Protein AF-A0A5J4NEW9-F1 (afdb_monomer_lite)

Foldseek 3Di:
DDPPPPDQDCKAPWDWDPDDPFKIKIFIHGSDQQQWDFDDDPNHTQDIGHRNDGIDMGGDPD

Sequence (62 aa):
MVVGRGMTATPGRLRATQVGTKSAKLSWMPGNSNYSHRVYLNQYELQRCPPRVYKVLLTGKF

Structure (mmCIF, N/CA/C/O backbone):
data_AF-A0A5J4NEW9-F1
#
_entry.id   AF-A0A5J4NEW9-F1
#
loop_
_atom_site.group_PDB
_atom_site.id
_atom_site.type_symbol
_atom_site.label_atom_id
_atom_site.label_alt_id
_atom_site.label_comp_id
_atom_site.label_asym_id
_atom_site.label_entity_id
_atom_site.label_seq_id
_atom_site.pdbx_PDB_ins_code
_atom_site.Cartn_x
_atom_site.Cartn_y
_atom_site.Cartn_z
_atom_site.occupancy
_atom_site.B_iso_or_equiv
_atom_site.auth_seq_id
_atom_site.auth_comp_id
_atom_site.auth_asym_id
_atom_site.auth_atom_id
_atom_site.pdbx_PDB_model_num
ATOM 1 N N . MET A 1 1 ? 15.880 1.155 -31.328 1.00 38.62 1 MET A N 1
ATOM 2 C CA . MET A 1 1 ? 14.940 2.106 -30.695 1.00 38.62 1 MET A CA 1
ATOM 3 C C . MET A 1 1 ? 13.966 1.296 -29.848 1.00 38.62 1 MET A C 1
ATOM 5 O O . MET A 1 1 ? 13.153 0.582 -30.411 1.00 38.62 1 MET A O 1
ATOM 9 N N . VAL A 1 2 ? 14.125 1.284 -28.520 1.00 45.47 2 VAL A N 1
ATOM 10 C CA . VAL A 1 2 ? 13.222 0.538 -27.621 1.00 45.47 2 VAL A CA 1
ATOM 11 C C . VAL A 1 2 ? 12.073 1.467 -27.253 1.00 45.47 2 VAL A C 1
ATOM 13 O O . VAL A 1 2 ? 12.275 2.446 -26.536 1.00 45.47 2 VAL A O 1
ATOM 16 N N . VAL A 1 3 ? 10.882 1.184 -27.771 1.00 47.69 3 VAL A N 1
ATOM 17 C CA . VAL A 1 3 ? 9.647 1.842 -27.337 1.00 47.69 3 VAL A CA 1
ATOM 18 C C . VAL A 1 3 ? 9.430 1.475 -25.860 1.00 47.69 3 VAL A C 1
ATOM 20 O O . VAL A 1 3 ? 9.432 0.296 -25.523 1.00 47.69 3 VAL A O 1
ATOM 23 N N . GLY A 1 4 ? 9.318 2.467 -24.966 1.00 56.09 4 GLY A N 1
ATOM 24 C CA . GLY A 1 4 ? 8.993 2.249 -23.544 1.00 56.09 4 GLY A CA 1
ATOM 25 C C . GLY A 1 4 ? 10.098 2.526 -22.510 1.00 56.09 4 GLY A C 1
ATOM 26 O O . GLY A 1 4 ? 9.851 2.369 -21.314 1.00 56.09 4 G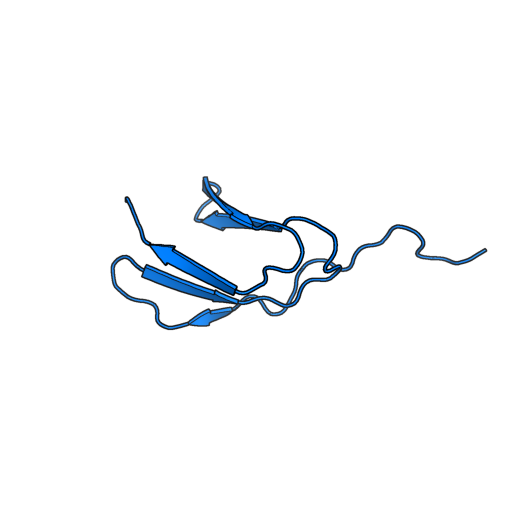LY A O 1
ATOM 27 N N . ARG A 1 5 ? 11.299 2.983 -22.902 1.00 45.56 5 ARG A N 1
ATOM 28 C CA . ARG A 1 5 ? 12.320 3.465 -21.942 1.00 45.56 5 ARG A CA 1
ATOM 29 C C . ARG A 1 5 ? 11.782 4.691 -21.182 1.00 45.56 5 ARG A C 1
ATOM 31 O O . ARG A 1 5 ? 11.778 5.791 -21.718 1.00 45.56 5 ARG A O 1
ATOM 38 N N . GLY A 1 6 ? 11.316 4.487 -19.950 1.00 54.59 6 GLY A N 1
ATOM 39 C CA . GLY A 1 6 ? 10.795 5.543 -19.069 1.00 54.59 6 GLY A CA 1
ATOM 40 C C . GLY A 1 6 ? 9.320 5.400 -18.683 1.00 54.59 6 GLY A C 1
ATOM 41 O O . GLY A 1 6 ? 8.867 6.115 -17.794 1.00 54.59 6 GLY A O 1
ATOM 42 N N . MET A 1 7 ? 8.579 4.460 -19.279 1.00 54.50 7 MET A N 1
ATOM 43 C CA . MET A 1 7 ? 7.232 4.132 -18.808 1.00 54.50 7 MET A 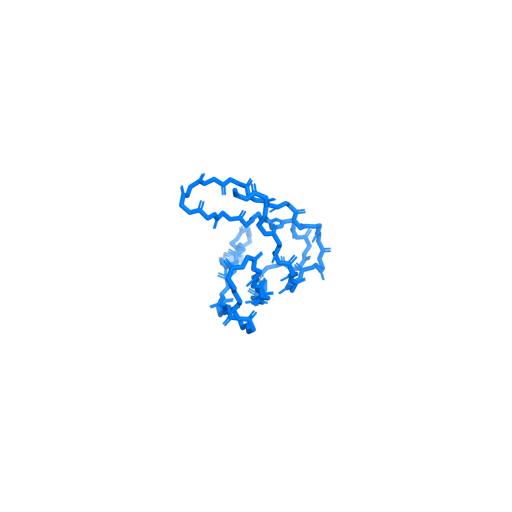CA 1
ATOM 44 C C . MET A 1 7 ? 7.337 3.205 -17.599 1.00 54.50 7 MET A C 1
ATOM 46 O O . MET A 1 7 ? 7.529 1.997 -17.727 1.00 54.50 7 MET A O 1
ATOM 50 N N . THR A 1 8 ? 7.233 3.768 -16.401 1.00 61.78 8 THR A N 1
ATOM 51 C CA . THR A 1 8 ? 6.923 2.967 -15.223 1.00 61.78 8 THR A CA 1
ATOM 52 C C . THR A 1 8 ? 5.468 2.556 -15.272 1.00 61.78 8 THR A C 1
ATOM 54 O O . THR A 1 8 ? 4.582 3.400 -15.387 1.00 61.78 8 THR A O 1
ATOM 57 N N . ALA A 1 9 ? 5.208 1.255 -15.146 1.00 70.75 9 ALA A N 1
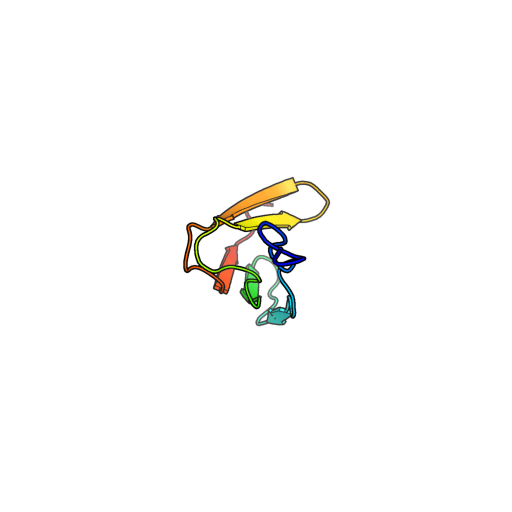ATOM 58 C CA . ALA A 1 9 ? 3.852 0.802 -14.895 1.00 70.75 9 ALA A CA 1
ATOM 59 C C . ALA A 1 9 ? 3.307 1.530 -13.653 1.00 70.75 9 ALA A C 1
ATOM 61 O O . ALA A 1 9 ? 4.020 1.766 -12.670 1.00 70.75 9 ALA A O 1
ATOM 62 N N . THR A 1 10 ? 2.048 1.938 -13.707 1.00 78.38 10 THR A N 1
ATOM 63 C CA . THR A 1 10 ? 1.376 2.514 -12.545 1.00 78.38 10 THR A CA 1
ATOM 64 C C . THR A 1 10 ? 1.240 1.422 -11.474 1.00 78.38 10 THR A C 1
ATOM 66 O O . THR A 1 10 ? 1.031 0.257 -11.827 1.00 78.38 10 THR A O 1
ATOM 69 N N . PRO A 1 11 ? 1.375 1.738 -10.172 1.00 87.00 11 PRO A N 1
ATOM 70 C CA . PRO A 1 11 ? 1.094 0.773 -9.114 1.00 87.00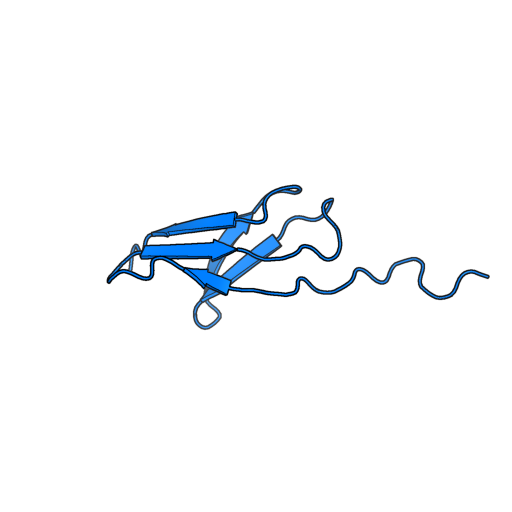 11 PRO A CA 1
ATOM 71 C C . PRO A 1 11 ? -0.301 0.163 -9.292 1.00 87.00 11 PRO A C 1
ATOM 73 O O . PRO A 1 11 ? -1.272 0.878 -9.528 1.00 87.00 11 PRO A O 1
ATOM 76 N N . GLY A 1 12 ? -0.394 -1.160 -9.191 1.00 90.38 12 GLY A N 1
ATOM 77 C CA . GLY A 1 12 ? -1.615 -1.917 -9.459 1.00 90.38 12 GLY A CA 1
ATOM 78 C C . GLY A 1 12 ? -2.027 -2.801 -8.288 1.00 90.38 12 GLY A C 1
ATOM 79 O O . GLY A 1 12 ? -1.329 -2.893 -7.278 1.00 90.38 12 GLY A O 1
ATOM 80 N N . ARG A 1 13 ? -3.172 -3.483 -8.429 1.00 93.00 13 ARG A N 1
ATOM 81 C CA . ARG A 1 13 ? -3.714 -4.423 -7.422 1.00 93.00 13 ARG A CA 1
ATOM 82 C C . ARG A 1 13 ? -3.755 -3.833 -6.002 1.00 93.00 13 ARG A C 1
ATOM 84 O O . ARG A 1 13 ? -3.473 -4.535 -5.031 1.00 93.00 13 ARG A O 1
ATOM 91 N N . LEU A 1 14 ? -4.074 -2.542 -5.888 1.00 93.31 14 LEU A N 1
ATOM 92 C CA . LEU A 1 14 ? -4.238 -1.886 -4.596 1.00 93.31 14 LEU A CA 1
ATOM 93 C C . LEU A 1 14 ? -5.386 -2.558 -3.840 1.00 93.31 14 LEU A C 1
ATOM 95 O O . LEU A 1 14 ? -6.498 -2.667 -4.353 1.00 93.31 14 LEU A O 1
ATOM 99 N N . ARG A 1 15 ? -5.109 -3.024 -2.625 1.00 96.06 15 ARG A N 1
ATOM 100 C CA . ARG A 1 15 ? -6.080 -3.718 -1.782 1.00 96.06 15 ARG A CA 1
ATOM 101 C C . ARG A 1 15 ? -5.951 -3.257 -0.342 1.00 96.06 15 ARG A C 1
ATOM 103 O O . ARG A 1 15 ? -4.850 -3.269 0.210 1.00 96.06 15 ARG A O 1
ATOM 110 N N . ALA A 1 16 ? -7.084 -2.924 0.265 1.00 94.94 16 ALA A N 1
ATOM 111 C CA . ALA A 1 16 ? -7.212 -2.748 1.703 1.00 94.94 16 ALA A CA 1
ATO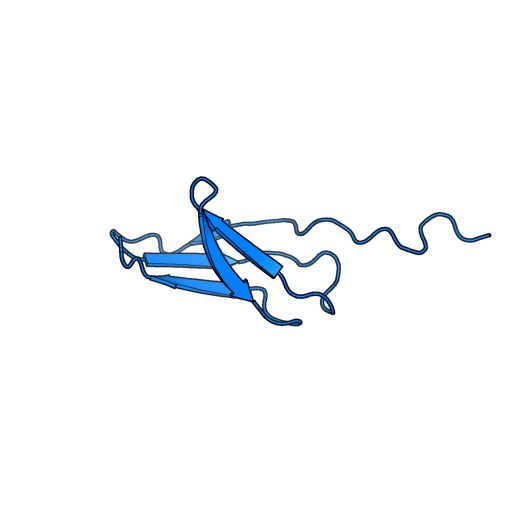M 112 C C . ALA A 1 16 ? -7.680 -4.063 2.343 1.00 94.94 16 ALA A C 1
ATOM 114 O O . ALA A 1 16 ? -8.534 -4.769 1.812 1.00 94.94 16 ALA A O 1
ATOM 115 N N . THR A 1 17 ? -7.085 -4.414 3.474 1.00 95.94 17 THR A N 1
ATOM 116 C CA . THR A 1 17 ? -7.395 -5.606 4.271 1.00 95.94 17 THR A CA 1
ATOM 117 C C . THR A 1 17 ? -7.363 -5.233 5.744 1.00 95.94 17 THR A C 1
ATOM 119 O O . THR A 1 17 ? -6.746 -4.229 6.094 1.00 95.94 17 THR A O 1
ATOM 122 N N . GLN A 1 18 ? -7.996 -6.036 6.606 1.00 93.31 18 GLN A N 1
ATOM 123 C CA . GLN A 1 18 ? -8.050 -5.766 8.052 1.00 93.31 18 GLN A CA 1
ATOM 124 C C . GLN A 1 18 ? -8.507 -4.325 8.336 1.00 93.31 18 GLN A C 1
ATOM 126 O O . GLN A 1 18 ? -7.835 -3.571 9.035 1.00 93.31 18 GLN A O 1
ATOM 131 N N . VAL A 1 19 ? -9.606 -3.922 7.694 1.00 92.62 19 VAL A N 1
ATOM 132 C CA . VAL A 1 19 ? -10.175 -2.584 7.853 1.00 92.62 19 VAL A CA 1
ATOM 133 C C . VAL A 1 19 ? -10.906 -2.550 9.191 1.00 92.62 19 VAL A C 1
ATOM 135 O O . VAL A 1 19 ? -11.930 -3.207 9.357 1.00 92.62 19 VAL A O 1
ATOM 138 N N . GLY A 1 20 ? -10.335 -1.833 10.152 1.00 90.62 20 GLY A N 1
ATOM 139 C CA . GLY A 1 20 ? -10.954 -1.506 11.430 1.00 90.62 20 GLY A CA 1
ATOM 140 C C . GLY A 1 20 ? -11.463 -0.065 11.453 1.00 90.62 20 GLY A C 1
ATOM 141 O O . GLY A 1 20 ? -11.345 0.676 10.480 1.00 90.62 20 GLY A O 1
ATOM 142 N N . THR A 1 21 ? -11.984 0.366 12.602 1.00 89.00 21 THR A N 1
ATOM 143 C CA . THR A 1 21 ? -12.583 1.703 12.774 1.00 89.00 21 THR A CA 1
ATOM 144 C C . THR A 1 21 ? -11.585 2.847 12.574 1.00 89.00 21 THR A C 1
ATOM 146 O O . THR A 1 21 ? -11.954 3.923 12.118 1.00 89.00 21 THR A O 1
ATOM 149 N N . LYS A 1 22 ? -10.311 2.628 12.927 1.00 90.25 22 LYS A N 1
ATOM 150 C CA . LYS A 1 22 ? -9.228 3.623 12.818 1.00 90.25 22 LYS A CA 1
ATOM 151 C C . LYS A 1 22 ? -7.953 3.050 12.203 1.00 90.25 22 LYS A C 1
ATOM 153 O O . LYS A 1 22 ? -6.877 3.610 12.383 1.00 90.25 22 LYS A O 1
ATOM 158 N N . SER A 1 23 ? -8.027 1.918 11.516 1.00 92.06 23 SER A N 1
ATOM 159 C CA . SER A 1 23 ? -6.844 1.313 10.909 1.00 92.06 23 SER A CA 1
ATOM 160 C C . SER A 1 23 ? -7.196 0.496 9.681 1.00 92.06 23 SER A C 1
ATOM 162 O O . SER A 1 23 ? -8.303 -0.017 9.552 1.00 92.06 23 SER A O 1
ATOM 164 N N . ALA A 1 24 ? -6.249 0.383 8.758 1.00 94.38 24 ALA A N 1
ATOM 165 C CA . ALA A 1 24 ? -6.383 -0.482 7.598 1.00 94.38 24 ALA A CA 1
ATOM 166 C C . ALA A 1 24 ? -5.005 -0.910 7.106 1.00 94.38 24 ALA A C 1
ATOM 168 O O . ALA A 1 24 ? -4.062 -0.117 7.074 1.00 94.38 24 ALA A O 1
ATOM 169 N N . LYS A 1 25 ? -4.882 -2.160 6.667 1.00 95.31 25 LYS A N 1
ATOM 170 C CA . LYS A 1 25 ? -3.670 -2.658 6.022 1.00 95.31 25 LYS A CA 1
ATOM 171 C C . LYS A 1 25 ? -3.804 -2.534 4.513 1.00 95.31 25 LYS A C 1
ATOM 173 O O . LYS A 1 25 ? -4.623 -3.220 3.902 1.00 95.31 25 LYS A O 1
ATOM 178 N N . LEU A 1 26 ? -2.964 -1.708 3.909 1.00 95.44 26 LEU A N 1
ATOM 179 C CA . LEU A 1 26 ? -2.875 -1.553 2.463 1.00 95.44 26 LEU A CA 1
ATOM 180 C C . LEU A 1 26 ? -1.750 -2.397 1.885 1.00 95.44 26 LEU A C 1
ATOM 182 O O . LEU A 1 26 ? -0.686 -2.549 2.485 1.00 95.44 26 LEU A O 1
ATOM 186 N N . SER A 1 27 ? -1.997 -2.934 0.697 1.00 95.88 27 SER A N 1
ATOM 187 C CA . SER A 1 27 ? -1.014 -3.640 -0.116 1.00 95.88 27 SER A CA 1
ATOM 188 C C . SER A 1 27 ? -1.210 -3.322 -1.590 1.00 95.88 27 SER A C 1
ATOM 190 O O . SER A 1 27 ? -2.354 -3.217 -2.028 1.00 95.88 27 SER A O 1
ATOM 192 N N . TRP A 1 28 ? -0.126 -3.216 -2.349 1.00 94.75 28 TRP A N 1
ATOM 193 C CA . TRP A 1 28 ? -0.162 -3.011 -3.798 1.00 94.75 28 TRP A CA 1
ATOM 194 C C . TRP A 1 28 ? 0.973 -3.760 -4.495 1.00 94.75 28 TRP A C 1
ATOM 196 O O . TRP A 1 28 ? 1.913 -4.243 -3.863 1.00 94.75 28 TRP A O 1
ATOM 206 N N . MET A 1 29 ? 0.875 -3.857 -5.817 1.00 93.44 29 MET A N 1
ATOM 207 C CA . MET A 1 29 ? 1.954 -4.285 -6.696 1.00 93.44 29 MET A CA 1
ATOM 208 C C . MET A 1 29 ? 2.636 -3.030 -7.263 1.00 93.44 29 MET A C 1
ATOM 210 O O . MET A 1 29 ? 1.969 -2.243 -7.939 1.00 93.44 29 MET A O 1
ATOM 214 N N . PRO A 1 30 ? 3.932 -2.795 -6.993 1.00 89.12 30 PRO A N 1
ATOM 215 C CA . PRO A 1 30 ? 4.649 -1.671 -7.585 1.00 89.12 30 PRO A CA 1
ATOM 216 C C . PRO A 1 30 ? 4.797 -1.899 -9.089 1.00 89.12 30 PRO A C 1
ATOM 218 O O . PRO A 1 30 ? 5.075 -3.017 -9.521 1.00 89.12 30 PRO A O 1
ATOM 221 N N . GLY A 1 31 ? 4.682 -0.847 -9.893 1.00 85.81 31 GLY A N 1
ATOM 222 C CA . GLY A 1 31 ? 5.100 -0.957 -11.290 1.00 85.81 31 GLY A CA 1
ATOM 223 C C . GLY A 1 31 ? 6.611 -0.819 -11.473 1.00 85.81 31 GLY A C 1
ATOM 224 O O . GLY A 1 31 ? 7.175 -1.386 -12.402 1.00 85.81 31 GLY A O 1
ATOM 225 N N . ASN A 1 32 ? 7.291 -0.136 -10.545 1.00 86.19 32 ASN A N 1
ATOM 226 C CA . ASN A 1 32 ? 8.740 -0.208 -10.384 1.00 86.19 32 ASN A CA 1
ATOM 227 C C . ASN A 1 32 ? 9.112 -0.050 -8.902 1.00 86.19 32 ASN A C 1
ATOM 229 O O . ASN A 1 32 ? 8.784 0.936 -8.242 1.00 86.19 32 ASN A O 1
ATOM 233 N N . SER A 1 33 ? 9.806 -1.062 -8.390 1.00 85.94 33 SER A N 1
ATOM 234 C CA . SER A 1 33 ? 10.222 -1.211 -6.995 1.00 85.94 33 SER A CA 1
ATOM 235 C C . SER A 1 33 ? 11.198 -0.150 -6.494 1.00 85.94 33 SER A C 1
ATOM 237 O O . SER A 1 33 ? 11.342 0.023 -5.282 1.00 85.94 33 SER A O 1
ATOM 239 N N . ASN A 1 34 ? 11.892 0.526 -7.411 1.00 88.88 34 ASN A N 1
ATOM 240 C CA . ASN A 1 34 ? 12.942 1.492 -7.098 1.00 88.88 34 ASN A CA 1
ATOM 241 C C . ASN A 1 34 ? 12.398 2.897 -6.807 1.00 88.88 34 ASN A C 1
ATOM 243 O O . ASN A 1 34 ? 13.155 3.751 -6.354 1.00 88.88 34 ASN A O 1
ATOM 247 N N . TYR A 1 35 ? 11.101 3.141 -7.020 1.00 87.56 35 TYR A N 1
ATOM 248 C CA . TYR A 1 35 ? 10.474 4.423 -6.702 1.00 87.56 35 TYR A CA 1
ATOM 249 C C . TYR A 1 35 ? 9.769 4.408 -5.346 1.00 87.56 35 TYR A C 1
ATOM 251 O O . TYR A 1 35 ? 9.210 3.401 -4.907 1.00 87.56 35 TYR A O 1
ATOM 259 N N . SER A 1 36 ? 9.774 5.569 -4.687 1.00 90.25 36 SER A N 1
ATOM 260 C CA . SER A 1 36 ? 8.929 5.816 -3.520 1.00 90.25 36 SER A CA 1
ATOM 261 C C . SER A 1 36 ? 7.465 5.924 -3.936 1.00 90.25 36 SER A C 1
ATOM 263 O O . SER A 1 36 ? 7.167 6.492 -4.986 1.00 90.25 36 SER A O 1
ATOM 265 N N . HIS A 1 37 ? 6.563 5.461 -3.082 1.00 91.62 37 HIS A N 1
ATOM 266 C CA . HIS A 1 37 ? 5.121 5.527 -3.306 1.00 91.62 37 HIS A CA 1
ATOM 267 C C . HIS A 1 37 ? 4.485 6.474 -2.286 1.00 91.62 37 HIS A C 1
ATOM 269 O O . HIS A 1 37 ? 4.996 6.625 -1.178 1.00 91.62 37 HIS A O 1
ATOM 275 N N . ARG A 1 38 ? 3.379 7.124 -2.645 1.00 93.19 38 ARG A N 1
ATOM 276 C CA . ARG A 1 38 ? 2.605 7.978 -1.735 1.00 93.19 38 ARG A CA 1
ATOM 277 C C . ARG A 1 38 ? 1.190 7.435 -1.624 1.00 93.19 38 ARG A C 1
ATOM 279 O O . ARG A 1 38 ? 0.607 7.037 -2.631 1.00 93.19 38 ARG A O 1
ATOM 286 N N . VAL A 1 39 ? 0.669 7.395 -0.405 1.00 92.12 39 VAL A N 1
ATOM 287 C CA . VAL A 1 39 ? -0.676 6.907 -0.102 1.00 92.12 39 VAL A CA 1
ATOM 288 C C . VAL A 1 39 ? -1.555 8.099 0.243 1.00 92.12 39 VAL A C 1
ATOM 290 O O . VAL A 1 39 ? -1.248 8.849 1.169 1.00 92.12 39 VAL A O 1
ATOM 293 N N . TYR A 1 40 ? -2.648 8.243 -0.500 1.00 91.69 40 TYR A N 1
ATOM 294 C CA . TYR A 1 40 ? -3.632 9.303 -0.321 1.00 91.69 40 TYR A CA 1
ATOM 295 C C . TYR A 1 40 ? -4.963 8.717 0.153 1.00 91.69 40 TYR A C 1
ATOM 297 O O . TYR A 1 40 ? -5.384 7.663 -0.328 1.00 91.69 40 TYR A O 1
ATOM 305 N N . LEU A 1 41 ? -5.639 9.422 1.057 1.00 89.44 41 LEU A N 1
ATOM 306 C CA . LEU A 1 41 ? -7.022 9.161 1.453 1.00 89.44 41 LEU A CA 1
ATOM 307 C C . LEU A 1 41 ? -7.814 10.450 1.259 1.00 89.44 41 LEU A C 1
ATOM 309 O O . LEU A 1 41 ? -7.471 11.464 1.855 1.00 89.44 41 LEU A O 1
ATOM 313 N N . ASN A 1 42 ? -8.849 10.426 0.417 1.00 90.25 42 ASN A N 1
ATOM 314 C CA . ASN A 1 42 ? -9.653 11.614 0.097 1.00 90.25 42 ASN A CA 1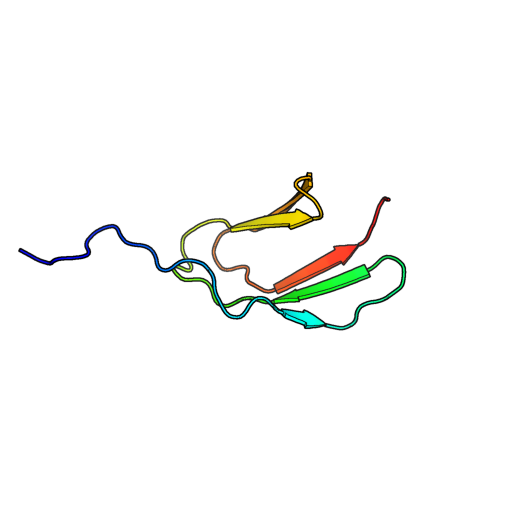
ATOM 315 C C . ASN A 1 42 ? -8.795 12.838 -0.285 1.00 90.25 42 ASN A C 1
ATOM 317 O O . ASN A 1 42 ? -9.030 13.937 0.200 1.00 90.25 42 ASN A O 1
ATOM 321 N N . GLN A 1 43 ? -7.781 12.638 -1.136 1.00 91.94 43 GLN A N 1
ATOM 322 C CA . GLN A 1 43 ? -6.801 13.659 -1.556 1.00 91.94 43 GLN A CA 1
ATOM 323 C C . GLN A 1 43 ? -5.810 14.129 -0.473 1.00 91.94 43 GLN A C 1
ATOM 325 O O . GLN A 1 43 ? -4.899 14.893 -0.781 1.00 91.94 43 GLN A O 1
ATOM 330 N N . TYR A 1 44 ? -5.907 13.640 0.766 1.00 91.00 44 TYR A N 1
ATOM 331 C CA . TYR A 1 44 ? -4.938 13.937 1.819 1.00 91.00 44 TYR A CA 1
ATOM 332 C C . TYR A 1 44 ? -3.793 12.917 1.824 1.00 91.00 44 TYR A C 1
ATOM 334 O O . TYR A 1 44 ? -4.033 11.707 1.849 1.00 91.00 44 TYR A O 1
ATOM 342 N N . GLU A 1 45 ? -2.543 13.390 1.793 1.00 91.69 45 GLU A N 1
ATOM 343 C CA . GLU A 1 45 ? -1.361 12.523 1.859 1.00 91.69 45 GLU A CA 1
ATOM 344 C C . GLU A 1 45 ? -1.207 11.961 3.274 1.00 91.69 45 GLU A C 1
ATOM 346 O O . GLU A 1 45 ? -0.916 12.694 4.215 1.00 91.69 45 GLU A O 1
ATOM 351 N N . LEU A 1 46 ? -1.388 10.650 3.431 1.00 90.75 46 LEU A N 1
ATOM 352 C CA . LEU A 1 46 ? -1.245 9.991 4.730 1.00 90.75 46 LEU A CA 1
ATOM 353 C C . LEU A 1 46 ? 0.183 9.531 4.989 1.00 90.75 46 LEU A C 1
ATOM 355 O O . LEU A 1 46 ? 0.663 9.591 6.120 1.00 90.75 46 LEU A O 1
ATOM 359 N N . GLN A 1 47 ? 0.849 9.003 3.960 1.00 90.38 47 GLN A N 1
ATOM 360 C CA . GLN A 1 47 ? 2.160 8.395 4.136 1.00 90.38 47 GLN A CA 1
ATOM 361 C C . GLN A 1 47 ? 2.962 8.334 2.840 1.00 90.38 47 GLN A C 1
ATOM 363 O O . GLN A 1 47 ? 2.446 7.984 1.775 1.00 90.38 47 GLN A O 1
ATOM 368 N N . ARG A 1 48 ? 4.270 8.573 2.970 1.00 93.62 48 ARG A N 1
ATOM 369 C CA . ARG A 1 48 ? 5.263 8.321 1.928 1.00 93.62 48 ARG A CA 1
ATOM 370 C C . ARG A 1 48 ? 6.038 7.044 2.242 1.00 93.62 48 ARG A C 1
ATOM 372 O O . ARG A 1 48 ? 6.706 6.940 3.267 1.00 93.62 48 ARG A O 1
ATOM 379 N N . CYS A 1 49 ? 5.951 6.071 1.347 1.00 93.06 49 CYS A N 1
ATOM 380 C CA . CYS A 1 49 ? 6.627 4.787 1.448 1.00 93.06 49 CYS A CA 1
ATOM 381 C C . CYS A 1 49 ? 7.949 4.831 0.665 1.00 93.06 49 CYS A C 1
ATOM 383 O O . CYS A 1 49 ? 7.941 5.210 -0.514 1.00 93.06 49 CYS A O 1
ATOM 385 N N . PRO A 1 50 ? 9.084 4.449 1.276 1.00 94.12 50 PRO A N 1
ATOM 386 C CA . PRO A 1 50 ? 10.352 4.370 0.562 1.00 94.12 50 PRO A CA 1
ATOM 387 C C . PRO A 1 50 ? 10.310 3.273 -0.518 1.00 94.12 50 PRO A C 1
ATOM 389 O O . PRO A 1 50 ? 9.385 2.449 -0.538 1.00 94.12 50 PRO A O 1
ATOM 392 N N . PRO A 1 51 ? 11.295 3.244 -1.434 1.00 92.81 51 PRO A N 1
ATOM 393 C CA . PRO A 1 51 ? 11.454 2.138 -2.370 1.00 92.81 51 PRO A CA 1
ATOM 394 C C . PRO A 1 51 ? 11.409 0.788 -1.652 1.00 92.81 51 PRO A C 1
ATOM 396 O O . PRO A 1 51 ? 11.798 0.674 -0.489 1.00 92.81 51 PRO A O 1
ATOM 399 N N . ARG A 1 52 ? 10.951 -0.247 -2.354 1.00 90.81 52 ARG A N 1
ATOM 400 C CA . ARG A 1 52 ? 10.792 -1.612 -1.822 1.00 90.81 52 ARG A CA 1
ATOM 401 C C . ARG A 1 52 ? 9.688 -1.830 -0.780 1.00 90.81 52 ARG A C 1
ATOM 403 O O . ARG A 1 52 ? 9.492 -2.966 -0.353 1.00 90.81 52 ARG A O 1
ATOM 410 N N . VAL A 1 53 ? 8.916 -0.801 -0.425 1.00 93.69 53 VAL A N 1
ATOM 411 C CA . VAL A 1 53 ? 7.752 -0.925 0.466 1.00 93.69 53 VAL A CA 1
ATOM 412 C C . VAL A 1 53 ? 6.460 -0.952 -0.342 1.00 93.69 53 VAL A C 1
ATOM 414 O O . VAL A 1 53 ? 6.155 -0.002 -1.058 1.00 93.69 53 VAL A O 1
ATOM 417 N N . TYR A 1 54 ? 5.684 -2.032 -0.194 1.00 93.25 54 TYR A N 1
ATOM 418 C CA . TYR A 1 54 ? 4.413 -2.235 -0.919 1.00 93.25 54 TYR A CA 1
ATOM 419 C C . TYR A 1 54 ? 3.256 -2.688 -0.035 1.00 93.25 54 TYR A C 1
ATOM 421 O O . TYR A 1 54 ? 2.208 -3.119 -0.520 1.00 93.25 54 TYR A O 1
ATOM 429 N N . LYS A 1 55 ? 3.480 -2.683 1.278 1.00 94.69 55 LYS A N 1
ATOM 430 C CA . LYS A 1 55 ? 2.479 -2.990 2.289 1.00 94.69 55 LYS A CA 1
ATOM 431 C C . LYS A 1 55 ? 2.674 -2.032 3.444 1.00 94.69 55 LYS A C 1
ATOM 433 O O . LYS A 1 55 ? 3.805 -1.839 3.884 1.00 94.69 55 LYS A O 1
ATOM 438 N N . VAL A 1 56 ? 1.584 -1.467 3.937 1.00 94.81 56 VAL A N 1
ATOM 439 C CA . VAL A 1 56 ? 1.625 -0.529 5.053 1.00 94.81 56 VAL A CA 1
ATOM 440 C C . VAL A 1 56 ? 0.392 -0.690 5.923 1.00 94.81 56 VAL A C 1
ATOM 442 O O . VAL A 1 56 ? -0.695 -0.986 5.429 1.00 94.81 56 VAL A O 1
ATOM 445 N N . LEU A 1 57 ? 0.576 -0.538 7.229 1.00 94.19 57 LEU A N 1
ATOM 446 C CA . LEU A 1 57 ? -0.524 -0.401 8.166 1.00 94.19 57 LEU A CA 1
ATOM 447 C C . LEU A 1 57 ? -0.785 1.091 8.336 1.00 94.19 57 LEU A C 1
ATOM 449 O O . LEU A 1 57 ? 0.058 1.803 8.875 1.00 94.19 57 LEU A O 1
ATOM 453 N N . LEU A 1 58 ? -1.938 1.546 7.867 1.00 91.75 58 LEU A N 1
ATOM 454 C CA . LEU A 1 58 ? -2.418 2.881 8.171 1.00 91.75 58 LEU A CA 1
ATOM 455 C C . LEU A 1 58 ? -3.126 2.855 9.517 1.00 91.75 58 LEU A C 1
ATOM 457 O O . LEU A 1 58 ? -3.978 1.997 9.764 1.00 91.75 58 LEU A O 1
ATOM 461 N N . THR A 1 59 ? -2.801 3.827 10.356 1.00 89.19 59 THR A N 1
ATOM 462 C CA . THR A 1 59 ? -3.523 4.130 11.586 1.00 89.19 59 THR A CA 1
ATOM 463 C C . THR A 1 59 ? -3.993 5.575 11.518 1.00 89.19 59 THR A C 1
ATOM 465 O O . THR A 1 59 ? -3.240 6.495 11.207 1.00 89.19 59 THR A O 1
ATOM 468 N N . GLY A 1 60 ? -5.284 5.766 11.747 1.00 74.94 60 GLY A N 1
ATOM 469 C CA . GLY A 1 60 ? -5.930 7.060 11.731 1.00 74.94 60 GLY A CA 1
ATOM 470 C C . GLY A 1 60 ? -5.584 7.862 12.970 1.00 74.94 60 GLY A C 1
ATOM 471 O O . GLY A 1 60 ? -5.969 7.484 14.077 1.00 74.94 60 GLY A O 1
ATOM 472 N N . LYS A 1 61 ? -4.932 9.005 12.767 1.00 63.97 61 LYS A N 1
ATOM 473 C CA . LYS A 1 61 ? -5.122 10.186 13.614 1.00 63.97 61 LYS A CA 1
ATOM 474 C C . LYS A 1 61 ? -6.137 11.100 12.915 1.00 63.97 61 LYS A C 1
ATOM 476 O O . LYS A 1 61 ? -5.765 12.167 12.446 1.00 63.97 61 LYS A O 1
ATOM 481 N N . PHE A 1 62 ? -7.359 10.603 12.720 1.00 56.47 62 PHE A N 1
ATOM 482 C CA . PHE A 1 62 ? -8.493 11.424 12.281 1.00 56.47 62 PHE A CA 1
ATOM 483 C C . PHE A 1 62 ? -9.166 12.018 13.514 1.00 56.47 62 PHE A C 1
ATOM 485 O O . PHE A 1 62 ? -9.313 11.249 14.502 1.00 56.47 62 PHE A O 1
#

Radius of gyration: 13.76 Å; chains: 1; bounding box: 28×20×44 Å

pLDDT: mean 84.68, std 15.11, range [38.62, 96.06]

InterPro domains:
  IPR040325 RIMS-binding protein 1/2/3 [PTHR14234] (1-60)

Secondary structure (DSSP, 8-state):
--TTTT-PPPPEEEEEES--SSEEEEEEE-S-TTS-EEEEETTEEEEEEPTT--EEEEE---

Organism: NCBI:txid34504